Protein 4EXR (pdb70)

CATH classification: 3.10.450.40 (+1 more: 3.10.450.40)

Foldseek 3Di:
DQFVVDDFQAFQVNVVVVVCVVVVQWFWQKWKWADDPPFIWIKTWTDHQFWIWIIATRHPRDDPDTDIDTDPPVCHRCNVVVSGADPPQFHPVLLVLVCVVPPAGWGMWMWGDDPNFIWIWTWGDDDPWIKTWTAGRHPRDTDDIDID

Structure (mmCIF, N/CA/C/O backbone):
data_4EXR
#
_entry.id   4EXR
#
_cell.length_a   77.631
_cell.length_b   77.631
_cell.length_c   84.855
_cell.angle_alpha   90.000
_cell.angle_beta   90.000
_cell.angle_gamma   90.000
#
_symmetry.space_group_name_H-M   'P 43 2 2'
#
loop_
_entity.id
_entity.type
_entity.pdbx_description
1 polymer 'Putative lipoprotein'
2 non-polymer 'SODIUM ION'
3 non-polymer 'PHOSPHATE ION'
4 water water
#
loop_
_atom_site.group_PDB
_atom_site.id
_atom_site.type_symbol
_atom_site.label_atom_id
_atom_site.label_alt_id
_atom_site.label_comp_id
_atom_site.label_asym_id
_atom_site.label_entity_id
_atom_site.label_seq_id
_atom_site.pdbx_PDB_ins_code
_atom_site.Cartn_x
_atom_site.Cartn_y
_atom_site.Cartn_z
_atom_site.occupancy
_atom_site.B_iso_or_equiv
_atom_site.auth_seq_id
_atom_site.auth_comp_id
_atom_site.auth_asym_id
_atom_site.auth_atom_id
_atom_site.pdbx_PDB_model_num
ATOM 1 N N . ASN A 1 22 ? 54.906 65.197 -21.383 1.00 92.30 53 ASN A N 1
ATOM 2 C CA . ASN A 1 22 ? 55.962 64.462 -20.697 1.00 91.66 53 ASN A CA 1
ATOM 3 C C . ASN A 1 22 ? 55.946 64.706 -19.188 1.00 81.06 53 ASN A C 1
ATOM 4 O O . ASN A 1 22 ? 55.489 65.748 -18.723 1.00 77.21 53 ASN A O 1
ATOM 9 N N . GLU A 1 23 ? 56.463 63.740 -18.436 1.00 70.87 54 GLU A N 1
ATOM 10 C CA . GLU A 1 23 ? 56.358 63.748 -16.984 1.00 66.24 54 GLU A CA 1
ATOM 11 C C . GLU A 1 23 ? 57.668 64.120 -16.282 1.00 55.31 54 GLU A C 1
ATOM 12 O O . GLU A 1 23 ? 57.710 64.224 -15.059 1.00 56.72 54 GLU A O 1
ATOM 18 N N . ASN A 1 24 ? 58.733 64.322 -17.050 1.00 46.73 55 ASN A N 1
ATOM 19 C CA . ASN A 1 24 ? 60.014 64.704 -16.465 1.00 44.75 55 ASN A CA 1
ATOM 20 C C . ASN A 1 24 ? 60.027 66.191 -16.130 1.00 40.95 55 ASN A C 1
ATOM 21 O O . ASN A 1 24 ? 60.027 67.030 -17.028 1.00 48.90 55 ASN A O 1
ATOM 26 N N . LEU A 1 25 ? 60.030 66.519 -14.839 1.00 40.88 56 LEU A N 1
ATOM 27 C CA . LEU A 1 25 ? 60.067 67.915 -14.419 1.00 34.51 56 LEU A CA 1
ATOM 28 C C . LEU A 1 25 ? 61.352 68.594 -14.868 1.00 39.18 56 LEU A C 1
ATOM 29 O O . LEU A 1 25 ? 61.389 69.810 -15.048 1.00 45.02 56 LEU A O 1
ATOM 42 N N . GLU A 1 27 ? 62.751 68.280 -17.712 1.00 48.71 58 GLU A N 1
ATOM 43 C CA . GLU A 1 27 ? 62.680 68.642 -19.122 1.00 54.78 58 GLU A CA 1
ATOM 44 C C . GLU A 1 27 ? 61.541 69.623 -19.385 1.00 55.66 58 GLU A C 1
ATOM 45 O O . GLU A 1 27 ? 61.120 69.806 -20.528 1.00 56.67 58 GLU A O 1
ATOM 51 N N . GLN A 1 28 ? 61.037 70.244 -18.321 1.00 43.87 59 GLN A N 1
ATOM 52 C CA . GLN A 1 28 ? 59.971 71.232 -18.457 1.00 41.14 59 GLN A CA 1
ATOM 53 C C . GLN A 1 28 ? 60.504 72.632 -18.193 1.00 50.62 59 GLN A C 1
ATOM 54 O O . GLN A 1 28 ? 61.470 72.808 -17.449 1.00 46.40 59 GLN A O 1
ATOM 60 N N . ASP A 1 29 ? 59.876 73.630 -18.806 1.00 42.80 60 ASP A N 1
ATOM 61 C CA . ASP A 1 29 ? 60.073 75.005 -18.365 1.00 39.88 60 ASP A CA 1
ATOM 62 C C . ASP A 1 29 ? 58.786 75.511 -17.741 1.00 41.54 60 ASP A C 1
ATOM 63 O O . ASP A 1 29 ? 57.718 75.388 -18.335 1.00 48.97 60 ASP A O 1
ATOM 68 N N . PHE A 1 30 ? 58.876 76.074 -16.540 1.00 32.04 61 PHE A N 1
ATOM 69 C 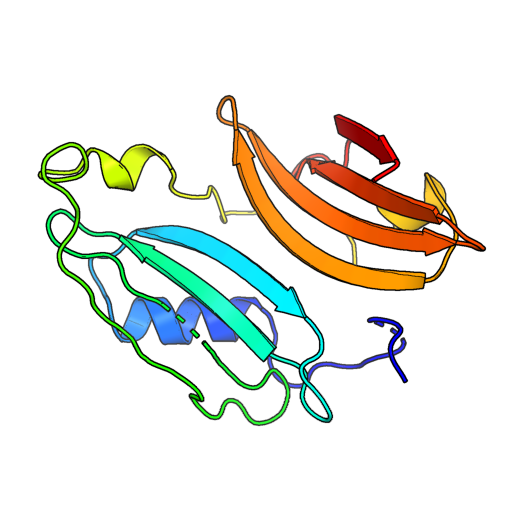CA . PHE A 1 30 ? 57.682 76.578 -15.897 1.00 34.68 61 PHE A CA 1
ATOM 70 C C . PHE A 1 30 ? 57.675 78.089 -15.995 1.00 40.91 61 PHE A C 1
ATOM 71 O O . PHE A 1 30 ? 58.574 78.760 -15.487 1.00 41.11 61 PHE A O 1
ATOM 79 N N . LYS A 1 31 ? 56.662 78.620 -16.667 1.00 30.20 62 LYS A N 1
ATOM 80 C CA . LYS A 1 31 ? 56.573 80.059 -16.864 1.00 34.37 62 LYS A CA 1
ATOM 81 C C . LYS A 1 31 ? 56.438 80.819 -15.549 1.00 36.04 62 LYS A C 1
ATOM 82 O O . LYS A 1 31 ? 56.852 81.973 -15.450 1.00 34.94 62 LYS A O 1
ATOM 88 N N . VAL A 1 32 ? 55.862 80.159 -14.548 1.00 30.70 63 VAL A N 1
ATOM 89 C CA . VAL A 1 32 ? 55.693 80.744 -13.217 1.00 33.05 63 VAL A CA 1
ATOM 90 C C . VAL A 1 32 ? 56.749 80.144 -12.305 1.00 30.11 63 VAL A C 1
ATOM 91 O O . VAL A 1 32 ? 56.744 78.940 -12.049 1.00 29.83 63 VAL A O 1
A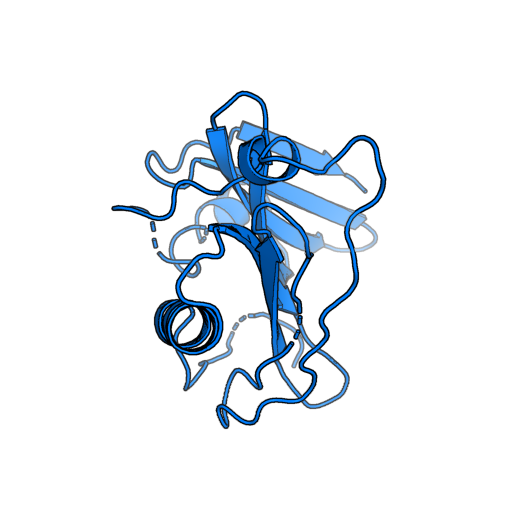TOM 95 N N . PRO A 1 33 ? 57.688 80.971 -11.839 1.00 30.13 64 PRO A N 1
ATOM 96 C CA . PRO A 1 33 ? 58.708 80.432 -10.933 1.00 32.71 64 PRO A CA 1
ATOM 97 C C . PRO A 1 33 ? 58.110 80.167 -9.541 1.00 29.74 64 PRO A C 1
ATOM 98 O O . PRO A 1 33 ? 57.073 80.740 -9.186 1.00 28.30 64 PRO A O 1
ATOM 102 N N . TYR A 1 34 ? 58.741 79.294 -8.763 1.00 28.70 65 TYR A N 1
ATOM 103 C CA . TYR A 1 34 ? 58.161 78.921 -7.472 1.00 24.01 65 TYR A CA 1
ATOM 104 C C . TYR A 1 34 ? 58.001 80.126 -6.551 1.00 28.26 65 TYR A C 1
ATOM 105 O O . TYR A 1 34 ? 57.095 80.165 -5.724 1.00 25.27 65 TYR A O 1
ATOM 114 N N . THR A 1 35 ? 58.862 81.125 -6.726 1.00 30.71 66 THR A N 1
ATOM 115 C CA . THR A 1 35 ? 58.796 82.343 -5.917 1.00 30.43 66 THR A CA 1
ATOM 116 C C . THR A 1 35 ? 57.538 83.163 -6.185 1.00 33.77 66 THR A C 1
ATOM 117 O O . THR A 1 35 ? 57.019 83.821 -5.283 1.00 28.47 66 THR A O 1
ATOM 121 N N . ASP A 1 36 ? 57.056 83.144 -7.428 1.00 30.17 67 ASP A N 1
ATOM 122 C CA . ASP A 1 36 ? 55.785 83.792 -7.760 1.00 31.63 67 ASP A CA 1
ATOM 123 C C . ASP A 1 36 ? 54.598 83.099 -7.097 1.00 31.40 67 ASP A C 1
ATOM 124 O O . ASP A 1 36 ? 53.660 83.762 -6.659 1.00 30.28 67 ASP A O 1
ATOM 129 N N . ALA A 1 37 ? 54.637 81.769 -7.024 1.00 26.86 68 ALA A N 1
ATOM 130 C CA . ALA A 1 37 ? 53.586 81.019 -6.329 1.00 28.28 68 ALA A CA 1
ATOM 131 C C . ALA A 1 37 ? 53.576 81.381 -4.833 1.00 30.61 68 ALA A C 1
ATOM 132 O O . ALA A 1 37 ? 52.523 81.610 -4.239 1.00 30.49 68 ALA A O 1
ATOM 134 N N . ILE A 1 38 ? 54.758 81.413 -4.234 1.00 25.00 69 ILE A N 1
ATOM 135 C CA . ILE A 1 38 ? 54.910 81.875 -2.849 1.00 25.42 69 ILE A CA 1
ATOM 136 C C . ILE A 1 38 ? 54.332 83.282 -2.665 1.00 27.57 69 ILE A C 1
ATOM 137 O O . ILE A 1 38 ? 53.590 83.535 -1.711 1.00 29.52 69 ILE A O 1
ATOM 142 N N . ASN A 1 39 ? 54.653 84.190 -3.587 1.00 26.64 70 ASN A N 1
ATOM 143 C CA . ASN A 1 39 ? 54.171 85.572 -3.485 1.00 27.37 70 ASN A CA 1
ATOM 144 C C . ASN A 1 39 ? 52.660 85.722 -3.639 1.00 29.81 70 ASN A C 1
ATOM 145 O O . ASN A 1 39 ? 52.049 86.546 -2.964 1.00 32.67 70 ASN A O 1
ATOM 150 N N . ILE A 1 40 ? 52.061 84.933 -4.526 1.00 27.99 71 ILE A N 1
ATOM 151 C CA . ILE A 1 40 ? 50.608 84.922 -4.679 1.00 27.16 71 ILE A CA 1
ATOM 152 C C . ILE A 1 40 ? 49.959 84.497 -3.358 1.00 28.66 71 ILE A C 1
ATOM 153 O O . ILE A 1 40 ? 49.017 85.132 -2.865 1.00 31.39 71 ILE A O 1
ATOM 158 N N . PHE A 1 41 ? 50.493 83.439 -2.760 1.00 28.92 72 PHE A N 1
ATOM 159 C CA . PHE A 1 41 ? 49.960 82.959 -1.490 1.00 27.45 72 PHE A CA 1
ATOM 160 C C . PHE A 1 41 ? 50.091 84.034 -0.399 1.00 32.26 72 PHE A C 1
ATOM 161 O O . PHE A 1 41 ? 49.134 84.334 0.320 1.00 29.14 72 PHE A O 1
ATOM 169 N N . LYS A 1 42 ? 51.285 84.600 -0.277 1.00 31.40 73 LYS A N 1
ATOM 170 C CA . LYS A 1 42 ? 51.575 85.546 0.797 1.00 33.87 73 LYS A CA 1
ATOM 171 C C . LYS A 1 42 ? 50.792 86.838 0.637 1.00 35.10 73 LYS A C 1
ATOM 172 O O . LYS A 1 42 ? 50.437 87.493 1.619 1.00 37.29 73 LYS A O 1
ATOM 178 N N . ASP A 1 43 ? 50.535 87.208 -0.610 1.00 35.64 74 ASP A N 1
ATOM 179 C CA . ASP A 1 43 ? 49.756 88.400 -0.898 1.00 36.23 74 ASP A CA 1
ATOM 180 C C . ASP A 1 43 ? 48.296 88.242 -0.463 1.00 38.03 74 ASP A C 1
ATOM 181 O O . ASP A 1 43 ? 47.664 89.208 -0.028 1.00 38.84 74 ASP A O 1
ATOM 186 N N . LYS A 1 44 ? 47.769 87.026 -0.575 1.00 36.07 75 LYS A N 1
ATOM 187 C CA . LYS A 1 44 ? 46.373 86.757 -0.229 1.00 34.28 75 LYS A CA 1
ATOM 188 C C . LYS A 1 44 ? 46.199 86.528 1.272 1.00 35.43 75 LYS A C 1
ATOM 189 O O . LYS A 1 44 ? 45.209 86.952 1.873 1.00 36.10 75 LYS A O 1
ATOM 195 N N . TYR A 1 45 ? 47.166 85.842 1.869 1.00 30.21 76 TYR A N 1
ATOM 196 C CA . TYR A 1 45 ? 47.115 85.481 3.274 1.00 31.58 76 TYR A CA 1
ATOM 197 C C . TYR A 1 45 ? 48.333 86.097 3.955 1.00 36.54 76 TYR A C 1
ATOM 198 O O . TYR A 1 45 ? 49.335 85.426 4.217 1.00 33.39 76 TYR A O 1
ATOM 207 N N A LYS A 1 46 ? 48.217 87.388 4.248 0.50 36.80 77 LYS A N 1
ATOM 208 N N B LYS A 1 46 ? 48.234 87.391 4.240 0.50 36.76 77 LYS A N 1
ATOM 209 C CA A LYS A 1 46 ? 49.348 88.209 4.667 0.50 38.90 77 LYS A CA 1
ATOM 210 C CA B LYS A 1 46 ? 49.389 88.182 4.653 0.50 38.42 77 LYS A CA 1
ATOM 211 C C A LYS A 1 46 ? 49.922 87.846 6.033 0.50 39.91 77 LYS A C 1
ATOM 212 C C B LYS A 1 46 ? 49.931 87.848 6.040 0.50 39.89 77 LYS A C 1
ATOM 213 O O A LYS A 1 46 ? 51.061 88.192 6.333 0.50 42.31 77 LYS A O 1
ATOM 214 O O B LYS A 1 46 ? 51.056 88.218 6.365 0.50 42.73 77 LYS A O 1
ATOM 225 N N . ASP A 1 47 ? 49.144 87.146 6.850 1.00 30.23 78 ASP A N 1
ATOM 226 C CA . ASP A 1 47 ? 49.603 86.762 8.190 1.00 31.44 78 ASP A CA 1
ATOM 227 C C . ASP A 1 47 ? 49.960 85.276 8.302 1.00 32.46 78 ASP A C 1
ATOM 228 O O . ASP A 1 47 ? 50.343 84.792 9.371 1.00 34.29 78 ASP A O 1
ATOM 233 N N . ALA A 1 48 ? 49.850 84.550 7.194 1.00 24.60 79 ALA A N 1
ATOM 234 C CA . ALA A 1 48 ? 50.081 83.108 7.229 1.00 26.48 79 ALA A CA 1
ATOM 235 C C . ALA A 1 48 ? 51.560 82.760 7.024 1.00 33.21 79 ALA A C 1
ATOM 236 O O . ALA A 1 48 ? 52.279 83.467 6.315 1.00 36.87 79 ALA A O 1
ATOM 238 N N . ASP A 1 49 ? 51.997 81.660 7.631 1.00 25.98 80 ASP A N 1
ATOM 239 C CA . ASP A 1 49 ? 53.324 81.105 7.383 1.00 23.99 80 ASP A CA 1
ATOM 240 C C . ASP A 1 49 ? 53.204 79.894 6.478 1.00 23.53 80 ASP A C 1
ATOM 241 O O . ASP A 1 49 ? 52.369 79.033 6.713 1.00 21.46 80 ASP A O 1
ATOM 246 N N . ILE A 1 50 ? 54.056 79.805 5.464 1.00 20.90 81 ILE A N 1
ATOM 247 C CA . ILE A 1 50 ? 54.018 78.653 4.569 1.00 20.70 81 ILE A CA 1
ATOM 248 C C . ILE A 1 50 ? 54.622 77.435 5.245 1.00 23.22 81 ILE A C 1
ATOM 249 O O . ILE A 1 50 ? 55.723 77.502 5.802 1.00 22.27 81 ILE A O 1
ATOM 254 N N . VAL A 1 51 ? 53.899 76.323 5.199 1.00 20.07 82 VAL A N 1
ATOM 255 C CA . VAL A 1 51 ? 54.356 75.100 5.850 1.00 21.38 82 VAL A CA 1
ATOM 256 C C . VAL A 1 51 ? 54.660 73.969 4.856 1.00 23.42 82 VAL A C 1
ATOM 257 O O . VAL A 1 51 ? 55.332 73.012 5.198 1.00 21.85 82 VAL A O 1
ATOM 261 N N . ASP A 1 52 ? 54.166 74.084 3.626 1.00 22.64 83 ASP A N 1
ATOM 262 C CA . ASP A 1 52 ? 54.449 73.091 2.584 1.00 23.89 83 ASP A CA 1
ATOM 263 C C . ASP A 1 52 ? 54.357 73.762 1.225 1.00 22.27 83 ASP A C 1
ATOM 264 O O . ASP A 1 52 ? 53.520 74.650 1.018 1.00 22.89 83 ASP A O 1
ATOM 269 N N . LEU A 1 53 ? 55.215 73.332 0.301 1.00 21.75 84 LEU A N 1
ATOM 270 C CA . LEU A 1 53 ? 55.173 73.814 -1.074 1.00 21.52 84 LEU A CA 1
ATOM 271 C C . LEU A 1 53 ? 55.574 72.649 -1.957 1.00 21.52 84 LEU A C 1
ATOM 272 O O . LEU A 1 53 ? 56.502 71.910 -1.634 1.00 23.96 84 LEU A O 1
ATOM 277 N N . SER A 1 54 ? 54.865 72.453 -3.056 1.00 21.59 85 SER A N 1
ATOM 278 C CA . SER A 1 54 ? 55.232 71.366 -3.962 1.00 23.63 85 SER A CA 1
ATOM 279 C C . SER A 1 54 ? 54.856 71.697 -5.397 1.00 23.67 85 SER A C 1
ATOM 280 O O . SER A 1 54 ? 54.046 72.577 -5.649 1.00 25.62 85 SER A O 1
ATOM 283 N N . LEU A 1 55 ? 55.477 70.980 -6.324 1.00 23.12 86 LEU A N 1
ATOM 284 C CA . LEU A 1 55 ? 55.139 71.068 -7.729 1.00 24.53 86 LEU A CA 1
ATOM 285 C C . LEU A 1 55 ? 54.947 69.645 -8.224 1.00 29.97 86 LEU A C 1
ATOM 286 O O . LEU A 1 55 ? 55.807 68.787 -8.023 1.00 25.53 86 LEU A O 1
ATOM 291 N N . GLU A 1 56 ? 53.810 69.389 -8.856 1.00 31.00 87 GLU A N 1
ATOM 292 C CA . GLU A 1 56 ? 53.550 68.074 -9.418 1.00 38.96 87 GLU A CA 1
ATOM 293 C C . GLU A 1 56 ? 52.710 68.202 -10.676 1.00 36.54 87 GLU A C 1
ATOM 294 O O . GLU A 1 56 ? 52.125 69.251 -10.944 1.00 33.57 87 GLU A O 1
ATOM 300 N N A ARG A 1 57 ? 52.670 67.124 -11.453 0.50 40.77 88 ARG A N 1
ATOM 301 N N B ARG A 1 57 ? 52.667 67.134 -11.461 0.50 40.77 88 ARG A N 1
ATOM 302 C CA A ARG A 1 57 ? 51.833 67.048 -12.641 0.50 37.79 88 ARG A CA 1
ATOM 303 C CA B ARG A 1 57 ? 51.833 67.111 -12.650 0.50 37.70 88 ARG A CA 1
ATOM 304 C C A ARG A 1 57 ? 50.424 66.642 -12.228 0.50 42.88 88 ARG A C 1
ATOM 305 C C B ARG A 1 57 ? 50.438 66.630 -12.271 0.50 42.96 88 ARG A C 1
ATOM 306 O O A ARG A 1 57 ? 50.247 65.753 -11.395 0.50 45.59 88 ARG A O 1
ATOM 307 O O B ARG A 1 57 ? 50.285 65.677 -11.508 0.50 46.48 88 ARG A O 1
ATOM 322 N N . ASP A 1 58 ? 49.423 67.307 -12.795 1.00 45.90 89 ASP A N 1
ATOM 323 C CA . ASP A 1 58 ? 48.036 66.910 -12.580 1.00 58.36 89 ASP A CA 1
ATOM 324 C C . ASP A 1 58 ? 47.354 66.862 -13.938 1.00 60.01 89 ASP A C 1
ATOM 325 O O . ASP A 1 58 ? 46.961 67.899 -14.473 1.00 66.05 89 ASP A O 1
ATOM 330 N N . LEU A 1 59 ? 47.224 65.656 -14.485 1.00 64.37 90 LEU A N 1
ATOM 331 C CA . LEU A 1 59 ? 46.741 65.458 -15.852 1.00 68.03 90 LEU A CA 1
ATOM 332 C C . LEU A 1 59 ? 47.599 66.230 -16.848 1.00 65.45 90 LEU A C 1
ATOM 333 O O . LEU A 1 59 ? 48.772 65.908 -17.049 1.00 67.44 90 LEU A O 1
ATOM 338 N N . ASN A 1 60 ? 47.018 67.257 -17.461 1.00 63.72 91 ASN A N 1
ATOM 339 C CA . ASN A 1 60 ? 47.737 68.045 -18.455 1.00 66.32 91 ASN A CA 1
ATOM 340 C C . ASN A 1 60 ? 48.180 69.422 -17.962 1.00 61.19 91 ASN A C 1
ATOM 341 O O . ASN A 1 60 ? 48.421 70.329 -18.766 1.00 60.49 91 ASN A O 1
ATOM 346 N N . LYS A 1 61 ? 48.296 69.563 -16.641 1.00 53.53 92 LYS A N 1
ATOM 347 C CA . LYS A 1 61 ? 48.772 70.793 -16.023 1.00 47.67 92 LYS A CA 1
ATOM 348 C C . LYS A 1 61 ? 49.914 70.486 -15.055 1.00 45.71 92 LYS A C 1
ATOM 349 O O . LYS A 1 61 ? 49.983 69.399 -14.490 1.00 37.07 92 LYS A O 1
ATOM 355 N N . PHE A 1 62 ? 50.807 71.448 -14.858 1.00 37.16 93 PHE A N 1
ATOM 356 C CA . PHE A 1 62 ? 51.722 71.376 -13.730 1.00 32.90 93 PHE A CA 1
ATOM 357 C C . PHE A 1 62 ? 51.231 72.378 -12.712 1.00 28.38 93 PHE A C 1
ATOM 358 O O . PHE A 1 62 ? 50.826 73.497 -13.054 1.00 29.96 93 PHE A O 1
ATOM 366 N N . VAL A 1 63 ? 51.243 71.959 -11.456 1.00 27.00 94 VAL A N 1
ATOM 367 C CA . VAL A 1 63 ? 50.524 72.680 -10.425 1.00 25.40 94 VAL A CA 1
ATOM 368 C C . VAL A 1 63 ? 51.387 72.832 -9.178 1.00 27.10 94 VAL A C 1
ATOM 369 O O . VAL A 1 63 ? 51.911 71.848 -8.660 1.00 29.06 94 VAL A O 1
ATOM 373 N N . TYR A 1 64 ? 51.539 74.074 -8.724 1.00 24.86 95 TYR A N 1
ATOM 374 C CA . TYR A 1 64 ? 52.108 74.366 -7.416 1.00 24.54 95 TYR A CA 1
ATOM 375 C C . TYR A 1 64 ? 51.021 74.234 -6.379 1.00 26.92 95 TYR A C 1
ATOM 376 O O . TYR A 1 64 ? 49.916 74.749 -6.568 1.00 25.35 95 TYR A O 1
ATOM 385 N N . THR A 1 65 ? 51.328 73.554 -5.277 1.00 21.71 96 THR A N 1
ATOM 386 C CA . THR A 1 65 ? 50.425 73.565 -4.129 1.00 26.93 96 THR A CA 1
ATOM 387 C C . THR A 1 65 ? 51.178 74.273 -3.019 1.00 27.67 96 THR A C 1
ATOM 388 O O . THR A 1 65 ? 52.297 73.888 -2.706 1.00 27.39 96 THR A O 1
ATOM 392 N N . VAL A 1 66 ? 50.582 75.334 -2.473 1.00 23.27 97 VAL A N 1
ATOM 393 C CA . VAL A 1 66 ? 51.197 76.105 -1.400 1.00 20.70 97 VAL A CA 1
ATOM 394 C C . VAL A 1 66 ? 50.266 76.000 -0.203 1.00 23.16 97 VAL A C 1
ATOM 395 O O . VAL A 1 66 ? 49.071 76.280 -0.317 1.00 23.75 97 VAL A O 1
ATOM 399 N N . GLU A 1 67 ? 50.806 75.583 0.939 1.00 21.19 98 GLU A N 1
ATOM 400 C CA . GLU A 1 67 ? 49.984 75.439 2.140 1.00 24.57 98 GLU A CA 1
ATOM 401 C C . GLU A 1 67 ? 50.593 76.241 3.263 1.00 21.85 98 GLU A C 1
ATOM 402 O O . GLU A 1 67 ? 51.808 76.280 3.414 1.00 22.24 98 GLU A O 1
ATOM 408 N N . GLY A 1 68 ? 49.742 76.897 4.043 1.00 19.65 99 GLY A N 1
ATOM 409 C CA . GLY A 1 68 ? 50.232 77.692 5.150 1.00 19.42 99 GLY A CA 1
ATOM 410 C C . GLY A 1 68 ? 49.206 77.740 6.257 1.00 23.56 99 GLY A C 1
ATOM 411 O O . GLY A 1 68 ? 48.097 77.226 6.107 1.00 23.57 99 GLY A O 1
ATOM 412 N N . VAL A 1 69 ? 49.579 78.367 7.361 1.00 23.06 100 VAL A N 1
ATOM 413 C CA . VAL A 1 69 ? 48.708 78.457 8.522 1.00 22.58 100 VAL A CA 1
ATOM 414 C C . VAL A 1 69 ? 48.868 79.813 9.191 1.00 25.58 100 VAL A C 1
ATOM 415 O O . VAL A 1 69 ? 49.921 80.462 9.079 1.00 23.86 100 VAL A O 1
ATOM 419 N N . ASP A 1 70 ? 47.824 80.237 9.895 1.00 24.95 101 ASP A N 1
ATOM 420 C CA . ASP A 1 70 ? 47.969 81.321 10.851 1.00 25.84 101 ASP A CA 1
ATOM 421 C C . ASP A 1 70 ? 47.554 80.794 12.226 1.00 30.27 101 ASP A C 1
ATOM 422 O O . ASP A 1 70 ? 47.685 79.592 12.490 1.00 24.99 101 ASP A O 1
ATOM 427 N N . ASP A 1 71 ? 47.089 81.663 13.112 1.00 28.10 102 ASP A N 1
ATOM 428 C CA . ASP A 1 71 ? 46.730 81.202 14.456 1.00 28.65 102 ASP A CA 1
ATOM 429 C C . ASP A 1 71 ? 45.429 80.393 14.484 1.00 31.30 102 ASP A C 1
ATOM 430 O O . ASP A 1 71 ? 45.181 79.644 15.435 1.00 32.21 102 ASP A O 1
ATOM 435 N N . ASN A 1 72 ? 44.620 80.536 13.433 1.00 25.63 103 ASN A N 1
ATOM 436 C CA . ASN A 1 72 ? 43.251 80.033 13.414 1.00 32.82 103 ASN A CA 1
ATOM 437 C C . ASN A 1 72 ? 42.915 79.051 12.298 1.00 28.99 103 ASN A C 1
ATOM 438 O O . ASN A 1 72 ? 42.098 78.148 12.491 1.00 27.77 103 ASN A O 1
ATOM 443 N N . ASN A 1 73 ? 43.534 79.247 11.131 1.00 26.86 104 ASN A N 1
ATOM 444 C CA . ASN A 1 73 ? 43.186 78.514 9.920 1.00 28.26 104 ASN A CA 1
ATOM 445 C C . ASN A 1 73 ? 44.387 77.881 9.243 1.00 27.87 104 ASN A C 1
ATOM 446 O O . ASN A 1 73 ? 45.525 78.321 9.431 1.00 24.57 104 ASN A O 1
ATOM 451 N N . GLU A 1 74 ? 44.124 76.846 8.450 1.00 25.44 105 GLU A N 1
ATOM 452 C CA . GLU A 1 74 ? 45.066 76.409 7.431 1.00 25.82 105 GLU A CA 1
ATOM 453 C C . GLU A 1 74 ? 44.551 76.854 6.075 1.00 25.03 105 GLU A C 1
ATOM 454 O O . GLU A 1 74 ? 43.337 76.935 5.850 1.00 25.30 105 GLU A O 1
ATOM 460 N N . TYR A 1 75 ? 45.485 77.143 5.181 1.00 21.04 106 TYR A N 1
ATOM 461 C CA . TYR A 1 75 ? 45.154 77.683 3.868 1.00 20.68 106 TYR A CA 1
ATOM 462 C C . TYR A 1 75 ? 45.884 76.845 2.841 1.00 23.18 106 TYR A C 1
ATOM 463 O O . TYR A 1 75 ? 47.034 76.458 3.051 1.00 25.92 106 TYR A O 1
ATOM 472 N N . LYS A 1 76 ? 45.215 76.555 1.731 1.00 24.46 107 LYS A N 1
ATOM 473 C CA A LYS A 1 76 ? 45.843 75.790 0.670 0.50 24.93 107 LYS A CA 1
ATOM 474 C CA B LYS A 1 76 ? 45.797 75.745 0.674 0.50 24.97 107 LYS A CA 1
ATOM 475 C C . LYS A 1 76 ? 45.482 76.390 -0.670 1.00 28.41 107 LYS A C 1
ATOM 476 O O . LYS A 1 76 ? 44.310 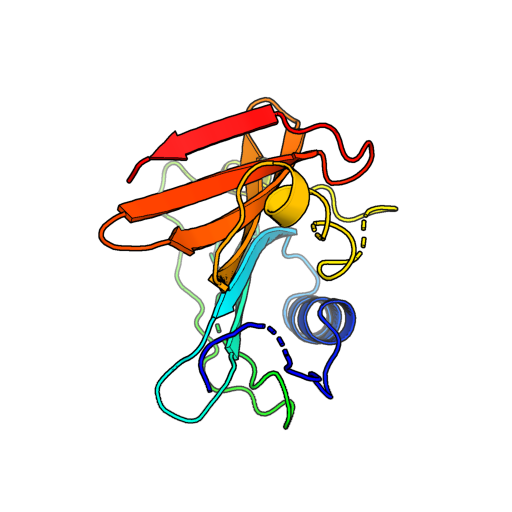76.639 -0.968 1.00 25.68 107 LYS A O 1
ATOM 495 N N . LYS A 1 78 ? 46.232 76.117 -4.930 1.00 25.35 109 LYS A N 1
ATOM 496 C CA . LYS A 1 78 ? 46.828 75.452 -6.090 1.00 27.65 109 LYS A CA 1
ATOM 497 C C . LYS A 1 78 ? 46.900 76.451 -7.228 1.00 27.03 109 LYS A C 1
ATOM 498 O O . LYS A 1 78 ? 45.924 77.135 -7.521 1.00 28.84 109 LYS A O 1
ATOM 504 N N . ILE A 1 79 ? 48.074 76.533 -7.843 1.00 28.50 110 ILE A N 1
ATOM 505 C CA . ILE A 1 79 ? 48.356 77.517 -8.874 1.00 26.64 110 ILE A CA 1
ATOM 506 C C . ILE A 1 79 ? 48.963 76.815 -10.081 1.00 24.96 110 ILE A C 1
ATOM 507 O O . ILE A 1 79 ? 49.936 76.067 -9.944 1.00 26.97 110 ILE A O 1
ATOM 512 N N . ASP A 1 80 ? 48.382 77.036 -11.260 1.00 25.37 111 ASP A N 1
ATOM 513 C CA . ASP A 1 80 ? 48.959 76.521 -12.505 1.00 26.17 111 ASP A CA 1
ATOM 514 C C . ASP A 1 80 ? 50.356 77.098 -12.726 1.00 28.19 111 ASP A C 1
ATOM 515 O O . ASP A 1 80 ? 50.540 78.315 -12.735 1.00 30.46 111 ASP A O 1
ATOM 520 N N . ALA A 1 81 ? 51.334 76.216 -12.908 1.00 28.08 112 ALA A N 1
ATOM 521 C CA . ALA A 1 81 ? 52.747 76.606 -12.954 1.00 30.48 112 ALA A CA 1
ATOM 522 C C . ALA A 1 81 ? 53.127 77.256 -14.289 1.00 32.16 112 ALA A C 1
ATOM 523 O O . ALA A 1 81 ? 54.252 77.704 -14.469 1.00 32.93 112 ALA A O 1
ATOM 525 N N . ASN A 1 82 ? 52.185 77.299 -15.215 1.00 29.33 113 ASN A N 1
ATOM 526 C CA . ASN A 1 82 ? 52.426 77.963 -16.494 1.00 31.53 113 ASN A CA 1
ATOM 527 C C . ASN A 1 82 ? 51.526 79.170 -16.729 1.00 42.19 113 ASN A C 1
ATOM 528 O O . ASN A 1 82 ? 51.958 80.169 -17.301 1.00 42.41 113 ASN A O 1
ATOM 533 N N . THR A 1 83 ? 50.285 79.089 -16.262 1.00 39.56 114 THR A N 1
ATOM 534 C CA . THR A 1 83 ? 49.311 80.139 -16.549 1.00 39.55 114 THR A CA 1
ATOM 535 C C . THR A 1 83 ? 49.051 81.053 -15.366 1.00 42.89 114 THR A C 1
ATOM 536 O O . THR A 1 83 ? 48.483 82.133 -15.531 1.00 38.44 114 THR A O 1
ATOM 540 N N . LYS A 1 84 ? 49.452 80.606 -14.175 1.00 37.23 115 LYS A N 1
ATOM 541 C CA . LYS A 1 84 ? 49.258 81.362 -12.942 1.00 40.09 115 LYS A CA 1
ATOM 542 C C . LYS A 1 84 ? 47.797 81.363 -12.462 1.00 38.26 115 LYS A C 1
ATOM 543 O O . LYS A 1 84 ? 47.471 82.020 -11.471 1.00 37.92 115 LYS A O 1
ATOM 549 N N . ASP A 1 85 ? 46.926 80.625 -13.153 1.00 35.12 116 ASP A N 1
ATOM 550 C CA . ASP A 1 85 ? 45.527 80.484 -12.725 1.00 33.64 116 ASP A CA 1
ATOM 551 C C . ASP A 1 85 ? 45.446 79.833 -11.344 1.00 33.58 116 ASP A C 1
ATOM 552 O O . ASP A 1 85 ? 46.120 78.838 -11.092 1.00 32.88 116 ASP A O 1
ATOM 557 N N . VAL A 1 86 ? 44.598 80.374 -10.474 1.00 33.91 117 VAL A N 1
ATOM 558 C CA . VAL A 1 86 ? 44.331 79.768 -9.170 1.00 35.71 117 VAL A CA 1
ATOM 559 C C . VAL A 1 86 ? 43.317 78.643 -9.363 1.00 35.51 117 VAL A C 1
ATOM 560 O O . VAL A 1 86 ? 42.187 78.888 -9.745 1.00 32.48 117 VAL A O 1
ATOM 564 N N . LEU A 1 87 ? 43.735 77.405 -9.133 1.00 27.13 118 LEU A N 1
ATOM 565 C CA . LEU A 1 87 ? 42.870 76.248 -9.359 1.00 28.77 118 LEU A CA 1
ATOM 566 C C . LEU A 1 87 ? 42.106 75.854 -8.089 1.00 28.02 118 LEU A C 1
ATOM 567 O O . LEU A 1 87 ? 41.046 75.236 -8.141 1.00 29.94 118 LEU A O 1
ATOM 572 N N . GLU A 1 88 ? 42.675 76.191 -6.951 1.00 30.04 119 GLU A N 1
ATOM 573 C CA . GLU A 1 88 ? 42.005 75.954 -5.679 1.00 28.67 119 GLU A CA 1
ATOM 574 C C . GLU A 1 88 ? 42.460 76.996 -4.675 1.00 29.77 119 GLU A C 1
ATOM 575 O O . GLU A 1 88 ? 43.621 77.391 -4.671 1.00 27.76 119 GLU A O 1
ATOM 581 N N . ASP A 1 89 ? 41.534 77.449 -3.833 1.00 28.19 120 ASP A N 1
ATOM 582 C CA . ASP A 1 89 ? 41.865 78.347 -2.734 1.00 24.93 120 ASP A CA 1
ATOM 583 C C . ASP A 1 89 ? 40.977 77.915 -1.568 1.00 26.54 120 ASP A C 1
ATOM 584 O O . ASP A 1 89 ? 39.766 78.144 -1.586 1.00 25.92 120 ASP A O 1
ATOM 589 N N . LYS A 1 90 ? 41.582 77.270 -0.577 1.00 25.06 121 LYS A N 1
ATOM 590 C CA . LYS A 1 90 ? 40.816 76.633 0.484 1.00 28.55 121 LYS A CA 1
ATOM 591 C C . LYS A 1 90 ? 41.283 77.110 1.855 1.00 28.34 121 LYS A C 1
ATOM 592 O O . LYS A 1 90 ? 42.480 77.105 2.145 1.00 28.39 121 LYS A O 1
ATOM 598 N N . THR A 1 91 ? 40.327 77.539 2.676 1.00 26.16 122 THR A N 1
ATOM 599 C CA . THR A 1 91 ? 40.575 77.886 4.070 1.00 26.28 122 THR A CA 1
ATOM 600 C C . THR A 1 91 ? 39.808 76.880 4.926 1.00 26.23 122 THR A C 1
ATOM 601 O O . THR A 1 91 ? 38.654 76.586 4.629 1.00 26.37 122 THR A O 1
ATOM 605 N N . GLU A 1 92 ? 40.435 76.363 5.981 1.00 24.87 123 GLU A N 1
ATOM 606 C CA . GLU A 1 92 ? 39.742 75.508 6.948 1.00 26.95 123 GLU A CA 1
ATOM 607 C C . GLU A 1 92 ? 40.187 75.883 8.349 1.00 25.57 123 GLU A C 1
ATOM 608 O O . GLU A 1 92 ? 41.371 76.128 8.579 1.00 26.91 123 GLU A O 1
ATOM 614 N N . LYS A 1 93 ? 39.251 75.887 9.288 1.00 31.25 124 LYS A N 1
ATOM 615 C CA . LYS A 1 93 ? 39.592 76.096 10.696 1.00 32.68 124 LYS A CA 1
ATOM 616 C C . LYS A 1 93 ? 40.584 75.020 11.164 1.00 37.77 124 LYS A C 1
ATOM 617 O O . LYS A 1 93 ? 40.428 73.846 10.833 1.00 36.24 124 LYS A O 1
ATOM 623 N N . LEU A 1 94 ? 41.620 75.418 11.905 1.00 31.89 125 LEU A N 1
ATOM 624 C CA . LEU A 1 94 ? 42.596 74.459 12.424 1.00 40.92 125 LEU A CA 1
ATOM 625 C C . LEU A 1 94 ? 41.950 73.598 13.511 1.00 36.95 125 LEU A C 1
ATOM 626 O O . LEU A 1 94 ? 41.040 74.048 14.203 1.00 35.65 125 LEU A O 1
ATOM 631 N N . ASP A 1 95 ? 42.435 72.370 13.666 1.00 39.20 126 ASP A N 1
ATOM 632 C CA . ASP A 1 95 ? 42.079 71.556 14.840 1.00 50.07 126 ASP A CA 1
ATOM 633 C C . ASP A 1 95 ? 42.503 72.236 16.149 1.00 52.47 126 ASP A C 1
ATOM 634 O O . ASP A 1 95 ? 43.397 73.086 16.157 1.00 4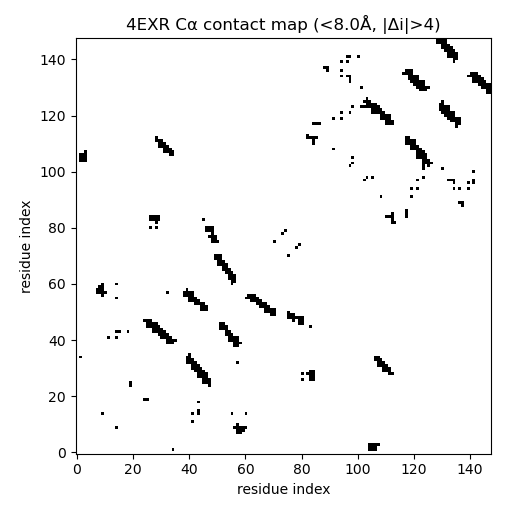5.97 126 ASP A O 1
ATOM 639 N N A SER A 1 96 ? 41.854 71.844 17.240 0.50 55.76 127 SER A N 1
ATOM 640 N N B SER A 1 96 ? 41.864 71.856 17.253 0.50 55.77 127 SER A N 1
ATOM 641 C CA A SER A 1 96 ? 42.091 72.415 18.565 0.50 56.92 127 SER A CA 1
ATOM 642 C CA B SER A 1 96 ? 42.115 72.492 18.549 0.50 56.84 127 SER A CA 1
ATOM 643 C C A SER A 1 96 ? 43.563 72.432 18.963 0.50 51.60 127 SER A C 1
ATOM 644 C C B SER A 1 96 ? 43.575 72.433 18.996 0.50 51.66 127 SER A C 1
ATOM 645 O O A SER A 1 96 ? 44.054 73.418 19.507 0.50 52.55 127 SER A O 1
ATOM 646 O O B SER A 1 96 ? 44.075 73.373 19.609 0.50 53.10 127 SER A O 1
ATOM 651 N N . GLU A 1 97 ? 44.260 71.339 18.679 1.00 48.20 128 GLU A N 1
ATOM 652 C CA . GLU A 1 97 ? 45.647 71.171 19.112 1.00 54.79 128 GLU A CA 1
ATOM 653 C C . GLU A 1 97 ? 46.651 71.976 18.284 1.00 59.05 128 GLU A C 1
ATOM 654 O O . GLU A 1 97 ? 47.842 72.027 18.620 1.00 44.11 128 GLU A O 1
ATOM 656 N N . ASP A 1 98 ? 46.169 72.587 17.200 1.00 50.60 129 ASP A N 1
ATOM 657 C CA . ASP A 1 98 ? 47.014 73.352 16.289 1.00 42.08 129 ASP A CA 1
ATOM 658 C C . ASP A 1 98 ? 46.812 74.863 16.418 1.00 35.79 129 ASP A C 1
ATOM 659 O O . ASP A 1 98 ? 47.566 75.643 15.830 1.00 31.37 129 ASP A O 1
ATOM 664 N N . LEU A 1 99 ? 45.794 75.271 17.169 1.00 37.22 130 LEU A N 1
ATOM 665 C CA . LEU A 1 99 ? 45.432 76.683 17.264 1.00 42.62 130 LEU A CA 1
ATOM 666 C C . LEU A 1 99 ? 46.442 77.513 18.050 1.00 39.77 130 LEU A C 1
ATOM 667 O O . LEU A 1 99 ? 47.347 76.973 18.684 1.00 36.76 130 LEU A O 1
ATOM 672 N N A ASN A 1 100 ? 46.265 78.832 17.985 0.50 36.14 131 ASN A N 1
ATOM 673 N N B ASN A 1 100 ? 46.276 78.833 17.992 0.50 36.18 131 ASN A N 1
ATOM 674 C CA A ASN A 1 100 ? 47.054 79.793 18.754 0.50 37.87 131 ASN A CA 1
ATOM 675 C CA B ASN A 1 100 ? 47.091 79.770 18.766 0.50 37.52 131 ASN A CA 1
ATOM 676 C C A ASN A 1 100 ? 48.554 79.768 18.449 0.50 35.26 131 ASN A C 1
ATOM 677 C C B ASN A 1 100 ? 48.576 79.746 18.454 0.50 34.79 131 ASN A C 1
ATOM 678 O O A ASN A 1 100 ? 49.379 80.031 19.326 0.50 35.53 131 ASN A O 1
ATOM 679 O O B ASN A 1 100 ? 49.411 79.990 19.327 0.50 35.71 131 ASN A O 1
ATOM 688 N N . GLY A 1 101 ? 48.898 79.464 17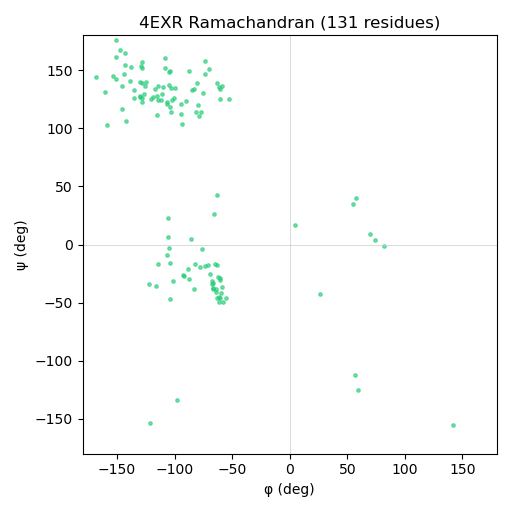.197 1.00 37.06 132 GLY A N 1
ATOM 689 C CA . GLY A 1 101 ? 50.270 79.514 16.753 1.00 33.96 132 GLY A CA 1
ATOM 690 C C . GLY A 1 101 ? 51.017 78.203 16.773 1.00 36.76 132 GLY A C 1
ATOM 691 O O . GLY A 1 101 ? 52.155 78.147 16.319 1.00 40.91 132 GLY A O 1
ATOM 692 N N . VAL A 1 102 ? 50.410 77.145 17.302 1.00 32.95 133 VAL A N 1
ATOM 693 C CA . VAL A 1 102 ? 51.115 75.859 17.341 1.00 32.17 133 VAL A CA 1
ATOM 694 C C . VAL A 1 102 ? 51.397 75.327 15.916 1.00 32.93 133 VAL A C 1
ATOM 695 O O . VAL A 1 102 ? 52.483 74.796 15.640 1.00 34.67 133 VAL A O 1
ATOM 699 N N . ALA A 1 103 ? 50.427 75.467 15.017 1.00 29.01 134 ALA A N 1
ATOM 700 C CA . ALA A 1 103 ? 50.632 75.027 13.620 1.00 28.32 134 ALA A CA 1
ATOM 701 C C . ALA A 1 103 ? 51.788 75.761 12.946 1.00 28.75 134 ALA A C 1
ATOM 702 O O . ALA A 1 103 ? 52.449 75.222 12.056 1.00 29.15 134 ALA A O 1
ATOM 704 N N . ARG A 1 104 ? 52.021 77.004 13.363 1.00 26.95 135 ARG A N 1
ATOM 705 C CA . ARG A 1 104 ? 53.065 77.828 12.7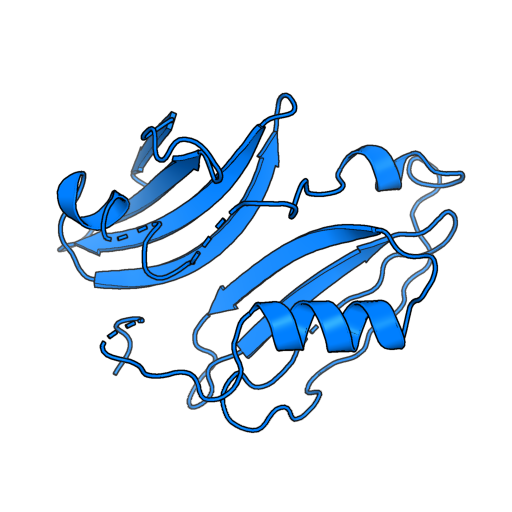65 1.00 28.16 135 ARG A CA 1
ATOM 706 C C . ARG A 1 104 ? 54.469 77.270 12.964 1.00 32.11 135 ARG A C 1
ATOM 707 O O . ARG A 1 104 ? 55.403 77.697 12.282 1.00 31.42 135 ARG A O 1
ATOM 715 N N . LYS A 1 105 ? 54.640 76.354 13.917 1.00 32.30 136 LYS A N 1
ATOM 716 C CA . LYS A 1 105 ? 55.969 75.800 14.175 1.00 32.27 136 LYS A CA 1
ATOM 717 C C . LYS A 1 105 ? 56.524 74.984 13.002 1.00 37.68 136 LYS A C 1
ATOM 718 O O . LYS A 1 105 ? 57.729 74.737 12.920 1.00 32.21 136 LYS A O 1
ATOM 724 N N . GLU A 1 106 ? 55.643 74.595 12.086 1.00 34.62 137 GLU A N 1
ATOM 725 C CA . GLU A 1 106 ? 56.037 73.822 10.913 1.00 30.38 137 GLU A CA 1
ATOM 726 C C . GLU A 1 106 ? 56.515 74.705 9.759 1.00 28.70 137 GLU A C 1
ATOM 727 O O . GLU A 1 106 ? 56.807 74.211 8.664 1.00 25.52 137 GLU A O 1
ATOM 733 N N . LYS A 1 107 ? 56.597 76.007 9.991 1.00 24.15 138 LYS A N 1
ATOM 734 C CA . LYS A 1 107 ? 56.877 76.914 8.884 1.00 28.33 138 LYS A CA 1
ATOM 735 C C . LYS A 1 107 ? 58.244 76.668 8.265 1.00 32.73 138 LYS A C 1
ATOM 736 O O . LYS A 1 107 ? 59.229 76.402 8.960 1.00 26.23 138 LYS A O 1
ATOM 742 N N . LEU A 1 108 ? 58.276 76.742 6.937 1.00 26.22 139 LEU A N 1
ATOM 743 C CA . LEU A 1 108 ? 59.486 76.536 6.168 1.00 21.91 139 LEU A CA 1
ATOM 744 C C . LEU A 1 108 ? 60.425 77.725 6.283 1.00 26.38 139 LEU A C 1
ATOM 745 O O . LEU A 1 108 ? 59.984 78.867 6.390 1.00 27.83 139 LEU A O 1
ATOM 750 N N . ASP A 1 109 ? 61.725 77.463 6.255 1.00 24.58 140 ASP A N 1
ATOM 751 C CA . ASP A 1 109 ? 62.692 78.547 6.125 1.00 25.22 140 ASP A CA 1
ATOM 752 C C . ASP A 1 109 ? 63.009 78.715 4.632 1.00 28.01 140 ASP A C 1
ATOM 753 O O . ASP A 1 109 ? 63.749 77.919 4.048 1.00 27.03 140 ASP A O 1
ATOM 758 N N . LEU A 1 110 ? 62.434 79.748 4.021 1.00 24.84 141 LEU A N 1
ATOM 759 C CA . LEU A 1 110 ? 62.508 79.900 2.557 1.00 29.83 141 LEU A CA 1
ATOM 760 C C . LEU A 1 110 ? 63.475 80.984 2.121 1.00 34.33 141 LEU A C 1
ATOM 761 O O . LEU A 1 110 ? 63.559 81.303 0.940 1.00 33.85 141 LEU A O 1
ATOM 766 N N . ASN A 1 111 ? 64.203 81.549 3.076 1.00 36.58 142 ASN A N 1
ATOM 767 C CA . ASN A 1 111 ? 65.158 82.610 2.783 1.00 43.96 142 ASN A CA 1
ATOM 768 C C . ASN A 1 111 ? 66.501 82.062 2.346 1.00 35.96 142 ASN A C 1
ATOM 769 O O . ASN A 1 111 ? 67.039 81.150 2.972 1.00 40.55 142 ASN A O 1
ATOM 774 N N . ASP A 1 112 ? 67.031 82.623 1.262 1.00 41.86 143 ASP A N 1
ATOM 775 C CA . ASP A 1 112 ? 68.347 82.254 0.733 1.00 43.99 143 ASP A CA 1
ATOM 776 C C . ASP A 1 112 ? 68.493 80.774 0.388 1.00 41.10 143 ASP A C 1
ATOM 777 O O . ASP A 1 112 ? 69.533 80.170 0.637 1.00 40.60 143 ASP A O 1
ATOM 782 N N . ILE A 1 113 ? 67.458 80.178 -0.190 1.00 30.10 144 ILE A N 1
ATOM 783 C CA . ILE A 1 113 ? 67.567 78.773 -0.535 1.00 24.78 144 ILE A CA 1
ATOM 784 C C . ILE A 1 113 ? 67.936 78.639 -2.007 1.00 34.07 144 ILE A C 1
ATOM 785 O O . ILE A 1 113 ? 67.786 79.579 -2.792 1.00 31.82 144 ILE A O 1
ATOM 798 N N . THR A 1 115 ? 67.531 76.974 -5.878 1.00 30.95 146 THR A N 1
ATOM 799 C CA . THR A 1 115 ? 66.357 76.809 -6.727 1.00 31.00 146 THR A CA 1
ATOM 800 C C . THR A 1 115 ? 65.969 75.342 -6.802 1.00 27.93 146 THR A C 1
ATOM 801 O O . THR A 1 115 ? 66.778 74.469 -6.509 1.00 29.74 146 THR A O 1
ATOM 805 N N . PRO A 1 116 ? 64.715 75.063 -7.184 1.00 26.45 147 PRO A N 1
ATOM 806 C CA . PRO A 1 116 ? 64.300 73.672 -7.362 1.00 28.56 147 PRO A CA 1
ATOM 807 C C . PRO A 1 116 ? 65.162 72.956 -8.412 1.00 28.58 147 PRO A C 1
ATOM 808 O O . PRO A 1 116 ? 65.465 71.771 -8.260 1.00 30.65 147 PRO A O 1
ATOM 812 N N . GLN A 1 117 ? 65.547 73.680 -9.458 1.00 31.91 148 GLN A N 1
ATOM 813 C CA . GLN A 1 117 ? 66.425 73.141 -10.496 1.00 31.80 148 GLN A CA 1
ATOM 814 C C . GLN A 1 117 ? 67.749 72.663 -9.895 1.00 31.48 148 GLN A C 1
ATOM 815 O O . GLN A 1 117 ? 68.190 71.535 -10.137 1.00 36.21 148 GLN A O 1
ATOM 821 N N . GLN A 1 118 ? 68.372 73.512 -9.084 1.00 30.20 149 GLN A N 1
ATOM 822 C CA . GLN A 1 118 ? 69.599 73.127 -8.398 1.00 31.63 149 GLN A CA 1
ATOM 823 C C . GLN A 1 118 ? 69.424 71.909 -7.490 1.00 35.42 149 GLN A C 1
ATOM 824 O O . GLN A 1 118 ? 70.285 71.035 -7.449 1.00 31.61 149 GLN A O 1
ATOM 830 N N . ALA A 1 119 ? 68.315 71.842 -6.759 1.00 33.22 150 ALA A N 1
ATOM 831 C CA . ALA A 1 119 ? 68.075 70.687 -5.897 1.00 26.57 150 ALA A CA 1
ATOM 832 C C . ALA A 1 119 ? 67.874 69.397 -6.698 1.00 27.12 150 ALA A C 1
ATOM 833 O O . ALA A 1 119 ? 68.390 68.342 -6.322 1.00 33.52 150 ALA A O 1
ATOM 843 N N . GLU A 1 121 ? 69.042 68.681 -9.690 1.00 32.40 152 GLU A N 1
ATOM 844 C CA . GLU A 1 121 ? 70.344 68.261 -10.233 1.00 36.02 152 GLU A CA 1
ATOM 845 C C . GLU A 1 121 ? 71.184 67.514 -9.198 1.00 39.46 152 GLU A C 1
ATOM 846 O O . GLU A 1 121 ? 71.806 66.505 -9.509 1.00 37.96 152 GLU A O 1
ATOM 852 N N . ILE A 1 122 ? 71.197 68.007 -7.965 1.00 35.88 153 ILE A N 1
ATOM 853 C CA . ILE A 1 122 ? 71.894 67.322 -6.882 1.00 35.89 153 ILE A CA 1
ATOM 854 C C . ILE A 1 122 ? 71.303 65.931 -6.626 1.00 39.02 153 ILE A C 1
ATOM 855 O O . ILE A 1 122 ? 72.032 64.945 -6.471 1.00 38.03 153 ILE A O 1
ATOM 860 N N . ALA A 1 123 ? 69.977 65.852 -6.593 1.00 33.46 154 ALA A N 1
ATOM 861 C CA . ALA A 1 123 ? 69.297 64.579 -6.352 1.00 37.49 154 ALA A CA 1
ATOM 862 C C . ALA A 1 123 ? 69.562 63.573 -7.472 1.00 32.99 154 ALA A C 1
ATOM 863 O O . ALA A 1 123 ? 69.723 62.374 -7.228 1.00 40.31 154 ALA A O 1
ATOM 865 N N . LEU A 1 124 ? 69.599 64.065 -8.701 1.00 33.63 155 LEU A N 1
ATOM 866 C CA . LEU A 1 124 ? 69.811 63.192 -9.853 1.00 38.04 155 LEU A CA 1
ATOM 867 C C . LEU A 1 124 ? 71.223 62.605 -9.908 1.00 44.24 155 LEU A C 1
ATOM 868 O O . LEU A 1 124 ? 71.429 61.542 -10.490 1.00 44.96 155 LEU A O 1
ATOM 873 N N . LYS A 1 125 ? 72.186 63.300 -9.305 1.00 42.57 156 LYS A N 1
ATOM 874 C CA . LYS A 1 125 ? 73.554 62.800 -9.225 1.00 47.29 156 LYS A CA 1
ATOM 875 C C . LYS A 1 125 ? 73.679 61.749 -8.134 1.00 52.14 156 LYS A C 1
ATOM 876 O O . LYS A 1 125 ? 74.630 60.969 -8.114 1.00 56.58 156 LYS A O 1
ATOM 882 N N . GLU A 1 126 ? 72.720 61.739 -7.217 1.00 53.52 157 GLU A N 1
ATOM 883 C CA . GLU A 1 126 ? 72.688 60.743 -6.152 1.00 53.74 157 GLU A CA 1
ATOM 884 C C . GLU A 1 126 ? 71.942 59.496 -6.623 1.00 55.47 157 GLU A C 1
ATOM 885 O O . GLU A 1 126 ? 72.226 58.375 -6.188 1.00 55.18 157 GLU A O 1
ATOM 891 N N . GLN A 1 127 ? 70.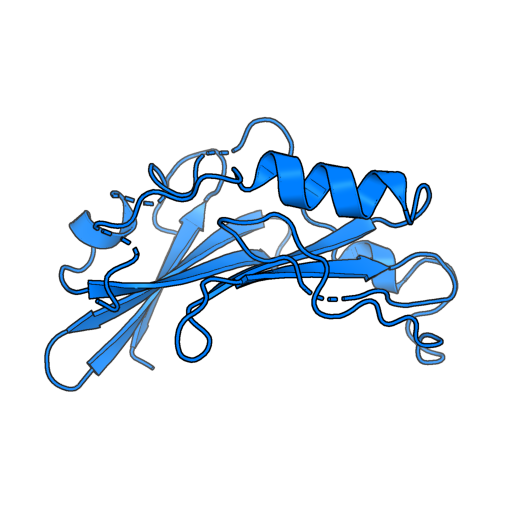988 59.708 -7.521 1.00 46.18 158 GLN A N 1
ATOM 892 C CA . GLN A 1 127 ? 70.089 58.652 -7.956 1.00 43.30 158 GLN A CA 1
ATOM 893 C C . GLN A 1 127 ? 69.509 59.030 -9.305 1.00 44.46 158 GLN A C 1
ATOM 894 O O . GLN A 1 127 ? 68.618 59.878 -9.378 1.00 44.77 158 GLN A O 1
ATOM 900 N N . ASN A 1 128 ? 70.020 58.428 -10.380 1.00 42.52 159 ASN A N 1
ATOM 901 C CA A ASN A 1 128 ? 69.495 58.759 -11.702 0.50 45.44 159 ASN A CA 1
ATOM 902 C CA B ASN A 1 128 ? 69.522 58.673 -11.732 0.50 45.15 159 ASN A CA 1
ATOM 903 C C . ASN A 1 128 ? 68.049 58.298 -11.873 1.00 47.49 159 ASN A C 1
ATOM 904 O O . ASN A 1 128 ? 67.521 57.528 -11.068 1.00 53.66 159 ASN A O 1
ATOM 913 N N . GLY A 1 129 ? 67.402 58.810 -12.910 1.00 48.58 160 GLY A N 1
ATOM 914 C CA . GLY A 1 129 ? 66.021 58.476 -13.180 1.00 45.81 160 GLY A CA 1
ATOM 915 C C . GLY A 1 129 ? 65.289 59.698 -13.670 1.00 44.97 160 GLY A C 1
ATOM 916 O O . GLY A 1 129 ? 65.904 60.621 -14.200 1.00 50.41 160 GLY A O 1
ATOM 917 N N . ILE A 1 130 ? 63.974 59.699 -13.478 1.00 38.63 161 ILE A N 1
ATOM 918 C CA . ILE A 1 130 ? 63.108 60.787 -13.904 1.00 38.78 161 ILE A CA 1
ATOM 919 C C . ILE A 1 130 ? 62.466 61.467 -12.690 1.00 37.62 161 ILE A C 1
ATOM 920 O O . ILE A 1 130 ? 61.860 60.797 -11.851 1.00 37.84 161 ILE A O 1
ATOM 925 N N . VAL A 1 131 ? 62.593 62.792 -12.610 1.00 34.70 162 VAL A N 1
ATOM 926 C CA . VAL A 1 131 ? 61.999 63.567 -11.521 1.00 33.88 162 VAL A CA 1
ATOM 927 C C . VAL A 1 131 ? 60.513 63.787 -11.780 1.00 37.86 162 VAL A C 1
ATOM 928 O O . VAL A 1 131 ? 60.138 64.387 -12.783 1.00 43.82 162 VAL A O 1
ATOM 932 N N . LYS A 1 132 ? 59.674 63.302 -10.869 1.00 31.97 163 LYS A N 1
ATOM 933 C CA . LYS A 1 132 ? 58.226 63.372 -11.028 1.00 33.41 163 LYS A CA 1
ATOM 934 C C . LYS A 1 132 ? 57.595 64.492 -10.209 1.00 38.33 163 LYS A C 1
ATOM 935 O O . LYS A 1 132 ? 56.569 65.040 -10.596 1.00 37.36 163 LYS A O 1
ATOM 941 N N . GLU A 1 133 ? 58.199 64.795 -9.062 1.00 35.01 164 GLU A N 1
ATOM 942 C CA A GLU A 1 133 ? 57.658 65.791 -8.147 0.50 32.01 164 GLU A CA 1
ATOM 943 C CA B GLU A 1 133 ? 57.650 65.753 -8.104 0.50 32.80 164 GLU A CA 1
ATOM 944 C C . GLU A 1 133 ? 58.776 66.353 -7.290 1.00 32.47 164 GLU A C 1
ATOM 945 O O . GLU A 1 133 ? 59.807 65.709 -7.094 1.00 32.72 164 GLU A O 1
ATOM 956 N N . TRP A 1 134 ? 58.578 67.574 -6.795 1.00 31.46 165 TRP A N 1
ATOM 957 C CA . TRP A 1 134 ? 59.447 68.082 -5.747 1.00 27.75 165 TRP A CA 1
ATOM 958 C C . TRP A 1 134 ? 58.591 68.801 -4.721 1.00 27.93 165 TRP A C 1
ATOM 959 O O . TRP A 1 134 ? 57.502 69.285 -5.030 1.00 25.61 165 TRP A O 1
ATOM 970 N N . SER A 1 135 ? 59.075 68.820 -3.489 1.00 24.47 166 SER A N 1
ATOM 971 C CA . SER A 1 135 ? 58.429 69.586 -2.444 1.00 23.16 166 SER A CA 1
ATOM 972 C C . SER A 1 135 ? 59.479 70.190 -1.521 1.00 25.67 166 SER A C 1
ATOM 973 O O . SER A 1 135 ? 60.656 69.822 -1.562 1.00 27.84 166 SER A O 1
ATOM 976 N N . LEU A 1 136 ? 59.045 71.153 -0.727 1.00 24.29 167 LEU A N 1
ATOM 977 C CA . LEU A 1 136 ? 59.866 71.723 0.314 1.00 21.99 167 LEU A CA 1
ATOM 978 C C . LEU A 1 136 ? 59.146 71.389 1.604 1.00 22.98 167 LEU A C 1
ATOM 979 O O . LEU A 1 136 ? 57.932 71.554 1.698 1.00 23.39 167 LEU A O 1
ATOM 984 N N . ASP A 1 137 ? 59.900 70.907 2.586 1.00 21.77 168 ASP A N 1
ATOM 985 C CA . ASP A 1 137 ? 59.340 70.475 3.858 1.00 26.45 168 ASP A CA 1
ATOM 986 C C . ASP A 1 137 ? 60.377 70.761 4.941 1.00 28.05 168 ASP A C 1
ATOM 987 O O . ASP A 1 137 ? 61.533 71.069 4.634 1.00 26.83 168 ASP A O 1
ATOM 992 N N . LYS A 1 138 ? 59.966 70.678 6.201 1.00 28.68 169 LYS A N 1
ATOM 993 C CA . LYS A 1 138 ? 60.894 70.898 7.295 1.00 28.13 169 LYS A CA 1
ATOM 994 C C . LYS A 1 138 ? 60.713 69.837 8.366 1.00 30.87 169 LYS A C 1
ATOM 995 O O . LYS A 1 138 ? 59.591 69.524 8.760 1.00 36.77 169 LYS A O 1
ATOM 1001 N N . ASP A 1 139 ? 61.826 69.276 8.816 1.00 30.58 170 ASP A N 1
ATOM 1002 C CA . ASP A 1 139 ? 61.828 68.433 10.009 1.00 35.61 170 ASP A CA 1
ATOM 1003 C C . ASP A 1 139 ? 63.135 68.687 10.748 1.00 35.56 170 ASP A C 1
ATOM 1004 O O . ASP A 1 139 ? 64.155 68.972 10.110 1.00 34.05 170 ASP A O 1
ATOM 1009 N N . LEU A 1 140 ? 63.101 68.615 12.082 1.00 32.08 171 LEU A N 1
ATOM 1010 C CA . LEU A 1 140 ? 64.295 68.812 12.903 1.00 37.02 171 LEU A CA 1
ATOM 1011 C C . LEU A 1 140 ? 64.965 70.145 12.588 1.00 38.89 171 LEU A C 1
ATOM 1012 O O . LEU A 1 140 ? 66.197 70.248 12.597 1.00 36.46 171 LEU A O 1
ATOM 1017 N N . ASP A 1 141 ? 64.140 71.143 12.271 1.00 37.38 172 ASP A N 1
ATOM 1018 C CA . ASP A 1 141 ? 64.596 72.508 11.997 1.00 37.22 172 ASP A CA 1
ATOM 1019 C C . ASP A 1 141 ? 65.371 72.656 10.683 1.00 32.55 172 ASP A C 1
ATOM 1020 O O . ASP A 1 141 ? 65.957 73.706 10.410 1.00 37.96 172 ASP A O 1
ATOM 1025 N N . VAL A 1 142 ? 65.373 71.603 9.877 1.00 27.73 173 VAL A N 1
ATOM 1026 C CA . VAL A 1 142 ? 66.057 71.619 8.597 1.00 31.01 173 VAL A CA 1
ATOM 1027 C C . VAL A 1 142 ? 64.996 71.706 7.508 1.00 30.49 173 VAL A C 1
ATOM 1028 O O . VAL A 1 142 ? 64.135 70.847 7.431 1.00 26.93 173 VAL A O 1
ATOM 1032 N N . THR A 1 143 ? 65.047 72.754 6.689 1.00 25.20 174 THR A N 1
ATOM 1033 C CA . THR A 1 143 ? 64.165 72.842 5.524 1.00 26.27 174 THR A CA 1
ATOM 1034 C C . THR A 1 143 ? 64.885 72.202 4.349 1.00 26.47 174 THR A C 1
ATOM 1035 O O . THR A 1 143 ? 66.006 72.583 3.999 1.00 27.58 174 THR A O 1
ATOM 1039 N N . PHE A 1 144 ? 64.246 71.207 3.750 1.00 21.50 175 PHE A N 1
ATOM 1040 C CA . PHE A 1 144 ? 64.876 70.472 2.675 1.00 24.05 175 PHE A CA 1
ATOM 1041 C C . PHE A 1 144 ? 63.959 70.379 1.459 1.00 25.20 175 PHE A C 1
ATOM 1042 O O . PHE A 1 144 ? 62.732 70.446 1.579 1.00 23.85 175 PHE A O 1
ATOM 1050 N N . TYR A 1 145 ? 64.569 70.237 0.285 1.00 23.99 176 TYR A N 1
ATOM 1051 C CA . TYR A 1 145 ? 63.825 69.807 -0.885 1.00 24.98 176 TYR A CA 1
ATOM 1052 C C . TYR A 1 145 ? 63.694 68.295 -0.796 1.00 30.41 176 TYR A C 1
ATOM 1053 O O . TYR A 1 145 ? 64.637 67.603 -0.417 1.00 31.51 176 TYR A O 1
ATOM 1062 N N . LYS A 1 146 ? 62.521 67.780 -1.130 1.00 26.63 177 LYS A N 1
ATOM 1063 C CA . LYS A 1 146 ? 62.327 66.345 -1.231 1.00 26.41 177 LYS A CA 1
ATOM 1064 C C . LYS A 1 146 ? 62.027 66.073 -2.700 1.00 32.93 177 LYS A C 1
ATOM 1065 O O . LYS A 1 146 ? 60.991 66.493 -3.209 1.00 27.92 177 LYS A O 1
ATOM 1071 N N . ILE A 1 147 ? 62.953 65.409 -3.383 1.00 30.98 178 ILE A N 1
ATOM 1072 C CA . ILE A 1 147 ? 62.825 65.162 -4.818 1.00 30.48 178 ILE A CA 1
ATOM 1073 C C . ILE A 1 147 ? 62.378 63.727 -5.065 1.00 32.23 178 ILE A C 1
ATOM 1074 O O . ILE A 1 147 ? 63.016 62.780 -4.601 1.00 31.00 178 ILE A O 1
ATOM 1079 N N . ARG A 1 148 ? 61.276 63.568 -5.791 1.00 28.45 179 ARG A N 1
ATOM 1080 C CA . ARG A 1 148 ? 60.773 62.242 -6.122 1.00 31.02 179 ARG A CA 1
ATOM 1081 C C . ARG A 1 148 ? 61.309 61.816 -7.497 1.00 33.53 179 ARG A C 1
ATOM 1082 O O . ARG A 1 148 ? 61.091 62.504 -8.491 1.00 34.09 179 ARG A O 1
ATOM 1090 N N . ILE A 1 149 ? 62.029 60.698 -7.533 1.00 31.06 180 ILE A N 1
ATOM 1091 C CA . ILE A 1 149 ? 62.682 60.218 -8.754 1.00 33.41 180 ILE A CA 1
ATOM 1092 C C . ILE A 1 149 ? 62.297 58.766 -9.002 1.00 38.76 180 ILE A C 1
ATOM 1093 O O . ILE A 1 149 ? 62.462 57.925 -8.121 1.00 42.58 180 ILE A O 1
ATOM 1098 N N . ASP A 1 150 ? 61.776 58.483 -10.196 1.00 37.25 181 ASP A N 1
ATOM 1099 C CA . ASP A 1 150 ? 61.425 57.122 -10.601 1.00 40.75 181 ASP A CA 1
ATOM 1100 C C . ASP A 1 150 ? 62.521 56.534 -11.485 1.00 38.02 181 ASP A C 1
ATOM 1101 O O . ASP A 1 150 ? 62.997 57.196 -12.403 1.00 38.06 181 ASP A O 1
ATOM 1106 N N . LYS A 1 151 ? 62.902 55.290 -11.209 1.00 41.70 182 LYS A N 1
ATOM 1107 C CA . LYS A 1 151 ? 63.907 54.575 -11.998 1.00 46.83 182 LYS A CA 1
ATOM 1108 C C . LYS A 1 151 ? 63.538 53.088 -12.029 1.00 52.08 182 LYS A C 1
ATOM 1109 O O . LYS A 1 151 ? 63.505 52.429 -10.984 1.00 55.55 182 LYS A O 1
ATOM 1115 N N . ASP A 1 152 ? 63.257 52.574 -13.225 1.00 54.15 183 ASP A N 1
ATOM 1116 C CA . ASP A 1 152 ? 62.797 51.194 -13.411 1.00 60.11 183 ASP A CA 1
ATOM 1117 C C . ASP A 1 152 ? 61.499 50.980 -12.631 1.00 59.44 183 ASP A C 1
ATOM 1118 O O . ASP A 1 152 ? 60.539 51.739 -12.791 1.00 63.91 183 ASP A O 1
ATOM 1123 N N . LYS A 1 153 ? 61.475 49.970 -11.771 1.00 56.37 184 LYS A N 1
ATOM 1124 C CA . LYS A 1 153 ? 60.263 49.663 -11.018 1.00 72.79 184 LYS A CA 1
ATOM 1125 C C . LYS A 1 153 ? 60.098 50.542 -9.772 1.00 71.90 184 LYS A C 1
ATOM 1126 O O . LYS A 1 153 ? 58.998 50.653 -9.228 1.00 76.19 184 LYS A O 1
ATOM 1128 N N . ASN A 1 154 ? 61.182 51.184 -9.344 1.00 62.90 185 ASN A N 1
ATOM 1129 C CA . ASN A 1 154 ? 61.239 51.803 -8.020 1.00 62.32 185 ASN A CA 1
ATOM 1130 C C . ASN A 1 154 ? 61.101 53.327 -7.965 1.00 58.36 185 ASN A C 1
ATOM 1131 O O . ASN A 1 154 ? 61.508 54.038 -8.889 1.00 46.13 185 ASN A O 1
ATOM 1136 N N . GLU A 1 155 ? 60.531 53.809 -6.860 1.00 53.89 186 GLU A N 1
ATOM 1137 C CA . GLU A 1 155 ? 60.400 55.238 -6.588 1.00 48.19 186 GLU A CA 1
ATOM 1138 C C . GLU A 1 155 ? 61.321 55.630 -5.435 1.00 48.90 186 GLU A C 1
ATOM 1139 O O . GLU A 1 155 ? 61.397 54.927 -4.427 1.00 48.43 186 GLU A O 1
ATOM 1141 N N . TYR A 1 156 ? 62.022 56.749 -5.591 1.00 40.40 187 TYR A N 1
ATOM 1142 C CA . TYR A 1 156 ? 62.990 57.201 -4.600 1.00 37.74 187 TYR A CA 1
ATOM 1143 C C . TYR A 1 156 ? 62.665 58.619 -4.176 1.00 37.07 187 TYR A C 1
ATOM 1144 O O . TYR A 1 156 ? 62.340 59.466 -5.012 1.00 36.60 187 TYR A O 1
ATOM 1153 N N . ASP A 1 157 ? 62.736 58.869 -2.873 1.00 35.66 188 ASP A N 1
ATOM 1154 C CA . ASP A 1 157 ? 62.665 60.223 -2.350 1.00 32.48 188 ASP A CA 1
ATOM 1155 C C . ASP A 1 157 ? 64.059 60.625 -1.882 1.00 35.17 188 ASP A C 1
ATOM 1156 O O . ASP A 1 157 ? 64.673 59.942 -1.055 1.00 37.66 188 ASP A O 1
ATOM 1161 N N . ILE A 1 158 ? 64.568 61.713 -2.445 1.00 30.61 189 ILE A N 1
ATOM 1162 C CA . ILE A 1 158 ? 65.876 62.222 -2.082 1.00 31.62 189 ILE A CA 1
ATOM 1163 C C . ILE A 1 158 ? 65.665 63.544 -1.359 1.00 28.67 189 ILE A C 1
ATOM 1164 O O . ILE A 1 158 ? 65.040 64.453 -1.906 1.00 30.93 189 ILE A O 1
ATOM 1169 N N . LYS A 1 159 ? 66.186 63.660 -0.144 1.00 28.48 190 LYS A N 1
ATOM 1170 C CA . LYS A 1 159 ? 66.085 64.911 0.593 1.00 31.02 190 LYS A CA 1
ATOM 1171 C C . LYS A 1 159 ? 67.392 65.680 0.503 1.00 31.73 190 LYS A C 1
ATOM 1172 O O . LYS A 1 159 ? 68.464 65.139 0.795 1.00 33.21 190 LYS A O 1
ATOM 1178 N N . VAL A 1 160 ? 67.294 66.931 0.059 1.00 28.25 191 VAL A N 1
ATOM 1179 C CA . VAL A 1 160 ? 68.455 67.791 -0.136 1.00 26.50 191 VAL A CA 1
ATOM 1180 C C . VAL A 1 160 ? 68.327 69.043 0.739 1.00 29.49 191 VAL A C 1
ATOM 1181 O O . VAL A 1 160 ? 67.319 69.743 0.655 1.00 28.50 191 VAL A O 1
ATOM 1185 N N . ASP A 1 161 ? 69.334 69.321 1.576 1.00 28.76 192 ASP A N 1
ATOM 1186 C CA . ASP A 1 161 ? 69.364 70.565 2.361 1.00 25.33 192 ASP A CA 1
ATOM 1187 C C . ASP A 1 161 ? 69.184 71.777 1.446 1.00 31.15 192 ASP A C 1
ATOM 1188 O O . ASP A 1 161 ? 69.930 71.957 0.475 1.00 31.85 192 ASP A O 1
ATOM 1193 N N . SER A 1 162 ? 68.191 72.606 1.751 1.00 28.54 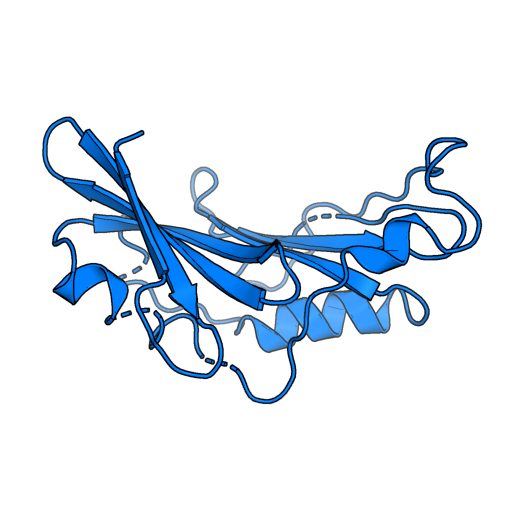193 SER A N 1
ATOM 1194 C CA . SER A 1 162 ? 67.779 73.668 0.823 1.00 28.67 193 SER A CA 1
ATOM 1195 C C . SER A 1 162 ? 68.808 74.801 0.709 1.00 34.41 193 SER A C 1
ATOM 1196 O O . SER A 1 162 ? 68.771 75.590 -0.244 1.00 33.23 193 SER A O 1
ATOM 1199 N N . LYS A 1 163 ? 69.720 74.888 1.675 1.00 33.79 194 LYS A N 1
ATOM 1200 C CA . LYS A 1 163 ? 70.775 75.893 1.617 1.00 36.39 194 LYS A CA 1
ATOM 1201 C C . LYS A 1 163 ? 72.127 75.292 1.221 1.00 37.84 194 LYS A C 1
ATOM 1202 O O . LYS A 1 163 ? 72.824 75.828 0.351 1.00 45.05 194 LYS A O 1
ATOM 1208 N N . LYS A 1 164 ? 72.485 74.179 1.856 1.00 34.96 195 LYS A N 1
ATOM 1209 C CA . LYS A 1 164 ? 73.832 73.615 1.746 1.00 39.06 195 LYS A CA 1
ATOM 1210 C C . LYS A 1 164 ? 73.994 72.651 0.578 1.00 46.10 195 LYS A C 1
ATOM 1211 O O . LYS A 1 164 ? 75.116 72.393 0.141 1.00 47.05 195 LYS A O 1
ATOM 1217 N N . GLY A 1 165 ? 72.887 72.099 0.092 1.00 36.32 196 GLY A N 1
ATOM 1218 C CA . GLY A 1 165 ? 72.935 71.169 -1.028 1.00 33.84 196 GLY A CA 1
ATOM 1219 C C . GLY A 1 165 ? 73.287 69.743 -0.649 1.00 38.24 196 GLY A C 1
ATOM 1220 O O . GLY A 1 165 ? 73.354 68.863 -1.507 1.00 43.56 196 GLY A O 1
ATOM 1221 N N . THR A 1 166 ? 73.522 69.526 0.639 1.00 38.72 197 THR A N 1
ATOM 1222 C CA . THR A 1 166 ? 73.827 68.211 1.194 1.00 40.16 197 THR A CA 1
ATOM 1223 C C . THR A 1 166 ? 72.697 67.223 0.959 1.00 38.84 197 THR A C 1
ATOM 1224 O O . THR A 1 166 ? 71.536 67.547 1.182 1.00 37.31 197 THR A O 1
ATOM 1228 N N . VAL A 1 167 ? 73.028 66.014 0.518 1.00 39.04 198 VAL A N 1
ATOM 1229 C CA . VAL A 1 167 ? 72.034 64.951 0.460 1.00 36.40 198 VAL A CA 1
ATOM 1230 C C . VAL A 1 167 ? 71.803 64.411 1.878 1.00 44.69 198 VAL A C 1
ATOM 1231 O O . VAL A 1 167 ? 72.705 63.838 2.488 1.00 42.92 198 VAL A O 1
ATOM 1235 N N . LEU A 1 168 ? 70.595 64.614 2.404 1.00 44.09 199 LEU A N 1
ATOM 1236 C CA . LEU A 1 168 ? 70.292 64.298 3.802 1.00 38.75 199 LEU A CA 1
ATOM 1237 C C . LEU A 1 168 ? 69.745 62.900 4.008 1.00 47.77 199 LEU A C 1
ATOM 1238 O O . LEU A 1 168 ? 69.884 62.318 5.091 1.00 47.05 199 LEU A O 1
ATOM 1243 N N . LYS A 1 169 ? 69.101 62.370 2.977 1.00 40.66 200 LYS A N 1
ATOM 1244 C CA . LYS A 1 169 ? 68.456 61.077 3.085 1.00 40.51 200 LYS A CA 1
ATOM 1245 C C . LYS A 1 169 ? 68.050 60.591 1.707 1.00 42.10 200 LYS A C 1
ATOM 1246 O O . LYS A 1 169 ? 67.678 61.383 0.841 1.00 41.85 200 LYS A O 1
ATOM 1252 N N . VAL A 1 170 ? 68.153 59.282 1.509 1.00 48.60 201 VAL A N 1
ATOM 1253 C CA . VAL A 1 170 ? 67.663 58.623 0.308 1.00 48.98 201 VAL A CA 1
ATOM 1254 C C . VAL A 1 170 ? 66.784 57.464 0.764 1.00 53.71 201 VAL A C 1
ATOM 1255 O O . VAL A 1 170 ? 67.236 56.603 1.518 1.00 57.19 201 VAL A O 1
ATOM 1259 N N . GLU A 1 171 ? 65.525 57.452 0.335 1.00 46.44 202 GLU A N 1
ATOM 1260 C CA . GLU A 1 171 ? 64.619 56.370 0.706 1.00 50.48 202 GLU A CA 1
ATOM 1261 C C . GLU A 1 171 ? 63.947 55.769 -0.520 1.00 56.08 202 GLU A C 1
ATOM 1262 O O . GLU A 1 171 ? 63.556 56.491 -1.433 1.00 56.17 202 GLU A O 1
ATOM 1264 N N . LYS A 1 172 ? 63.823 54.445 -0.538 1.00 58.93 203 LYS A N 1
ATOM 1265 C CA . LYS A 1 172 ? 63.114 53.755 -1.610 1.00 62.40 203 LYS A CA 1
ATOM 1266 C C . LYS A 1 172 ? 61.664 53.510 -1.202 1.00 67.31 203 LYS A C 1
ATOM 1267 O O . LYS A 1 172 ? 61.396 52.737 -0.287 1.00 73.00 203 LYS A O 1
ATOM 1271 N N . GLU A 1 173 ? 60.734 54.177 -1.878 1.00 72.19 204 GLU A N 1
ATOM 1272 C CA . GLU A 1 173 ? 59.316 54.062 -1.548 1.00 76.89 204 GLU A CA 1
ATOM 1273 C C . GLU A 1 173 ? 58.700 52.811 -2.166 1.00 74.38 204 GLU A C 1
ATOM 1274 O O . GLU A 1 173 ? 59.330 51.753 -2.203 1.00 78.31 204 GLU A O 1
#

InterPro domains:
  IPR025711 PepSY domain [PF03413] (62-120)
  IPR025711 PepSY domain [PF03413] (145-202)

Sequence (148 aa):
NENLEQDFKVPYTDAINIFKDKYKKDADIVDLSLERRDLNKFVYTVEGVDDNNEYKKKIDANTKDVLEDKTEKLDSSEDLNNGVARKEKLDLNDITPQQAEIALKEQNNGIVKEEWSLDKDLDVTFYKIRIDKDKNEYDIKVDSKKGTVLKVEKE

Organism: Clostridioides difficile (strain 630) (NCBI:txid272563)

B-factor: mean 41.92, std 16.37, range [19.06, 108.6]

Solvent-accessible surface area: 8584 Å² total

Radius of gyration: 15.57 Å; Cα contacts (8 Å, |Δi|>4): 322; chains: 1; bounding box: 34×39×40 Å

Secondary structure (DSSP, 8-state):
--------SS-HHHHHHHHHHHSTTPEEEEEEEEEETTEEEEEEEEE-SSEEE--EETTT--B----EEEPPGGGTTTTGGGG----TT--TTT--HHHHHS-SEEEEEEEEEETTEEEEEEEEEETTEEEEEEEETTT--EEEEEE-

Nearest PDB structures (foldseek):
  4exr-assembly1_A-2  TM=1.007E+00  e=2.685E-24  Clostridioides difficile 630
  5boi-assembly1_A  TM=3.838E-01  e=1.142E-02  Priestia megaterium QM B1551
  7fz5-assembly1_A  TM=2.488E-01  e=4.154E+00  Homo sapiens
  7fwq-assembly1_A  TM=2.678E-01  e=6.046E+00  Homo sapiens